Protein AF-Q0U2H0-F1 (afdb_monomer_lite)

Secondary structure (DSSP, 8-state):
--HHHHHHHHHHHHT-HHHHHHHHHHHHHIIIIIHHHHHHHTT---GGGGBPTTSSSBP-HHHHHHHHHHHHHHHHHHHHHHTTSTTS---

Organism: Phaeosphaeria nodorum (strain SN15 / ATCC MYA-4574 / FGSC 10173) (NCBI:txid321614)

InterPro domains:
  IPR038108 RPN13, DEUBAD domain superfamily [G3DSA:1.10.2020.20] (1-77)

Structure (mmCIF, N/CA/C/O backbone):
data_AF-Q0U2H0-F1
#
_entry.id   AF-Q0U2H0-F1
#
loop_
_atom_site.group_PDB
_atom_site.id
_atom_site.type_symbol
_atom_site.label_atom_id
_atom_site.label_alt_id
_atom_site.label_comp_id
_atom_site.label_asym_id
_atom_site.label_entity_id
_atom_site.label_seq_id
_atom_site.pdbx_PDB_ins_code
_atom_site.Cartn_x
_atom_site.Cartn_y
_atom_site.Cartn_z
_atom_site.occupancy
_atom_site.B_iso_or_equiv
_atom_site.auth_seq_id
_atom_site.auth_comp_id
_atom_site.auth_asym_id
_atom_site.auth_atom_id
_atom_site.pdbx_PDB_model_num
ATOM 1 N N . MET A 1 1 ? -23.087 -4.535 14.774 1.00 63.47 1 MET A N 1
ATOM 2 C CA . MET A 1 1 ? -21.954 -3.737 15.272 1.00 63.47 1 MET A CA 1
ATOM 3 C C . MET A 1 1 ? -22.340 -2.283 15.219 1.00 63.47 1 MET A C 1
ATOM 5 O O . MET A 1 1 ? -22.694 -1.810 14.139 1.00 63.47 1 MET A O 1
ATOM 9 N N . ASP A 1 2 ? -22.287 -1.620 16.367 1.00 91.00 2 ASP A N 1
ATOM 10 C CA . ASP A 1 2 ? -22.418 -0.166 16.440 1.00 91.00 2 ASP A CA 1
ATOM 11 C C . ASP A 1 2 ? -21.253 0.511 15.688 1.00 91.00 2 ASP A C 1
ATOM 13 O O . ASP A 1 2 ? -20.180 -0.077 15.508 1.00 91.00 2 ASP A O 1
ATOM 17 N N . ARG A 1 3 ? -21.444 1.748 15.215 1.00 92.44 3 ARG A N 1
ATOM 18 C CA . ARG A 1 3 ? -20.393 2.500 14.503 1.00 92.44 3 ARG A CA 1
ATOM 19 C C . ARG A 1 3 ? -19.124 2.624 15.349 1.00 92.44 3 ARG A C 1
ATOM 21 O O . ARG A 1 3 ? -18.021 2.522 14.812 1.00 92.44 3 ARG A O 1
ATOM 28 N N . SER A 1 4 ? -19.276 2.795 16.657 1.00 92.50 4 SER A N 1
ATOM 29 C CA . SER A 1 4 ? -18.164 2.927 17.601 1.00 92.50 4 SER A CA 1
ATOM 30 C C . SER A 1 4 ? -17.3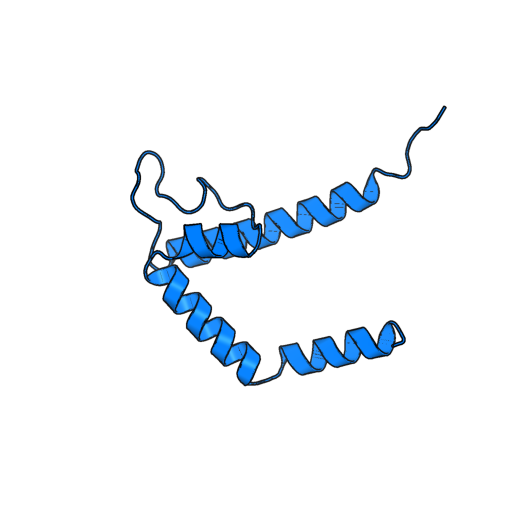42 1.641 17.686 1.00 92.50 4 SER A C 1
ATOM 32 O O . SER A 1 4 ? -16.115 1.696 17.625 1.00 92.50 4 SER A O 1
ATOM 34 N N . GLU A 1 5 ? -18.008 0.483 17.710 1.00 93.69 5 GLU A N 1
ATOM 35 C CA . GLU A 1 5 ? -17.354 -0.831 17.705 1.00 93.69 5 GLU A CA 1
ATOM 36 C C . GLU A 1 5 ? -16.570 -1.060 16.407 1.00 93.69 5 GLU A C 1
ATOM 38 O O . GLU A 1 5 ? -15.418 -1.491 16.442 1.00 93.69 5 GLU A O 1
ATOM 43 N N . LYS A 1 6 ? -17.151 -0.714 15.247 1.00 94.19 6 LYS A N 1
ATOM 44 C CA . LYS A 1 6 ? -16.452 -0.817 13.951 1.00 94.19 6 LYS A CA 1
ATOM 45 C C . LYS A 1 6 ? -15.170 0.023 13.938 1.00 94.19 6 LYS A C 1
ATOM 47 O O . LYS A 1 6 ? -14.123 -0.443 13.486 1.00 94.19 6 LYS A O 1
ATOM 52 N N . VAL A 1 7 ? -15.235 1.248 14.462 1.00 95.06 7 VAL A N 1
ATOM 53 C CA . VAL A 1 7 ? -14.074 2.145 14.570 1.00 95.06 7 VAL A CA 1
ATOM 54 C C . VAL A 1 7 ? -13.018 1.578 15.521 1.00 95.06 7 VAL A C 1
ATOM 56 O O . VAL A 1 7 ? -11.821 1.671 15.242 1.00 95.06 7 VAL A O 1
ATOM 59 N N . GLU A 1 8 ? -13.426 0.979 16.635 1.00 95.38 8 GLU A N 1
ATOM 60 C CA . GLU A 1 8 ? -12.505 0.365 17.591 1.00 95.38 8 GLU A CA 1
ATOM 61 C C . GLU A 1 8 ? -11.760 -0.835 16.989 1.00 95.38 8 GLU A C 1
ATOM 63 O O . GLU A 1 8 ? -10.533 -0.932 17.102 1.00 95.38 8 GLU A O 1
ATOM 68 N N . VAL A 1 9 ? -12.477 -1.700 16.266 1.00 95.19 9 VAL A N 1
ATOM 69 C CA . VAL A 1 9 ? -11.887 -2.827 15.531 1.00 95.19 9 VAL A CA 1
ATOM 70 C C . VAL A 1 9 ? -10.842 -2.329 14.529 1.00 95.19 9 VAL A C 1
ATOM 72 O O . VAL A 1 9 ? -9.716 -2.833 14.518 1.00 95.19 9 VAL A O 1
ATOM 75 N N . LEU A 1 10 ? -11.154 -1.289 13.748 1.00 94.12 10 LEU A N 1
ATOM 76 C CA . LEU A 1 10 ? -10.203 -0.687 12.808 1.00 94.12 10 LEU A CA 1
ATOM 77 C C . LEU A 1 10 ? -8.955 -0.143 13.516 1.00 94.12 10 LEU A C 1
ATOM 79 O O . LEU A 1 10 ? -7.836 -0.437 13.098 1.00 94.12 10 LEU A O 1
ATOM 83 N N . LYS A 1 11 ? -9.110 0.578 14.635 1.00 94.81 11 LYS A N 1
ATOM 84 C CA . LYS A 1 11 ? -7.970 1.077 15.430 1.00 94.81 11 LYS A CA 1
ATOM 85 C C . LYS A 1 11 ? -7.051 -0.050 15.899 1.00 94.81 11 LYS A C 1
ATOM 87 O O . LYS A 1 11 ? -5.832 0.132 15.942 1.00 94.81 11 LYS A O 1
ATOM 92 N N . ARG A 1 12 ? -7.616 -1.209 16.248 1.00 94.69 12 ARG A N 1
ATOM 93 C CA . ARG A 1 12 ? -6.841 -2.389 16.643 1.00 94.69 12 ARG A CA 1
ATOM 94 C C . ARG A 1 12 ? -6.090 -2.986 15.455 1.00 94.69 12 ARG A C 1
ATOM 96 O O . ARG A 1 12 ? -4.901 -3.264 15.587 1.00 94.69 12 ARG A O 1
ATOM 103 N N . ILE A 1 13 ? -6.751 -3.126 14.305 1.00 95.25 13 ILE A N 1
ATOM 104 C CA . ILE A 1 13 ? -6.143 -3.635 13.066 1.00 95.25 13 ILE A CA 1
ATOM 105 C C . ILE A 1 13 ? -4.965 -2.752 12.636 1.00 95.25 13 ILE A C 1
ATOM 107 O O . ILE A 1 13 ? -3.890 -3.276 12.351 1.00 95.25 13 ILE A O 1
ATOM 111 N N . LEU A 1 14 ? -5.116 -1.424 12.691 1.00 92.31 14 LEU A N 1
ATOM 112 C CA . LEU A 1 14 ? -4.067 -0.460 12.323 1.00 92.31 14 LEU A CA 1
ATOM 113 C C . LEU A 1 14 ? -2.769 -0.606 13.135 1.00 92.31 14 LEU A C 1
ATOM 115 O O . LEU A 1 14 ? -1.690 -0.239 12.671 1.00 92.31 14 LEU A O 1
ATOM 119 N N . ARG A 1 15 ? -2.852 -1.144 14.355 1.00 92.62 15 ARG A N 1
ATOM 120 C CA . ARG A 1 15 ? -1.696 -1.361 15.241 1.00 92.62 15 ARG A CA 1
ATOM 121 C C . ARG A 1 15 ? -1.170 -2.791 15.192 1.00 92.62 15 ARG A C 1
ATOM 123 O O . ARG A 1 15 ? -0.172 -3.092 15.845 1.00 92.62 15 ARG A O 1
ATOM 130 N N . ALA A 1 16 ? -1.837 -3.670 14.457 1.00 96.00 16 ALA A N 1
ATOM 131 C CA . ALA A 1 16 ? -1.567 -5.087 14.510 1.00 96.00 16 ALA A CA 1
ATOM 132 C C . ALA A 1 16 ? -0.308 -5.456 13.693 1.00 96.00 16 ALA A C 1
ATOM 134 O O . ALA A 1 16 ? -0.131 -4.952 12.577 1.00 96.00 16 ALA A O 1
ATOM 135 N N . PRO A 1 17 ? 0.572 -6.341 14.202 1.00 94.81 17 PRO A N 1
ATOM 136 C CA . PRO A 1 17 ? 1.795 -6.738 13.501 1.00 94.81 17 PRO A CA 1
ATOM 137 C C . PRO A 1 17 ? 1.538 -7.313 12.104 1.00 94.81 17 PRO A C 1
ATOM 139 O O . PRO A 1 17 ? 2.283 -7.020 11.173 1.00 94.81 17 PRO A O 1
ATOM 142 N N . GLN A 1 18 ? 0.453 -8.073 11.938 1.00 93.81 18 GLN A N 1
ATOM 143 C CA . GLN A 1 18 ? 0.085 -8.681 10.661 1.00 93.81 18 GLN A CA 1
ATOM 144 C C . GLN A 1 18 ? -0.234 -7.645 9.580 1.00 93.81 18 GLN A C 1
ATOM 146 O O . GLN A 1 18 ? 0.118 -7.856 8.423 1.00 93.81 18 GLN A O 1
ATOM 151 N N . LEU A 1 19 ? -0.827 -6.501 9.946 1.00 93.50 19 LEU A N 1
ATOM 152 C CA . LEU A 1 19 ? -1.075 -5.431 8.983 1.00 93.50 19 LEU A CA 1
ATOM 153 C C . LEU A 1 19 ? 0.251 -4.825 8.517 1.00 93.50 19 LEU A C 1
ATOM 155 O O . LEU A 1 19 ? 0.458 -4.631 7.325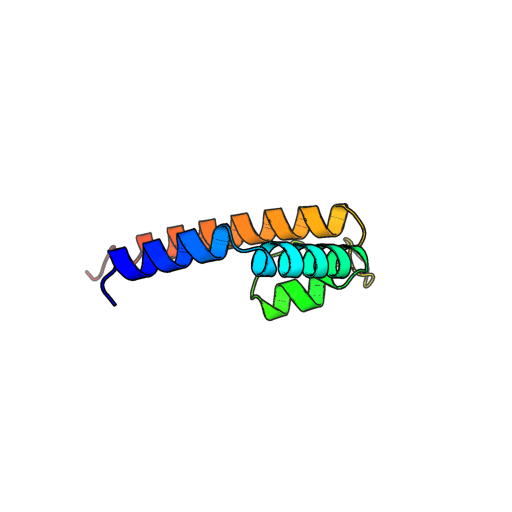 1.00 93.50 19 LEU A O 1
ATOM 159 N N . ARG A 1 20 ? 1.176 -4.571 9.449 1.00 93.06 20 ARG A N 1
ATOM 160 C CA . ARG A 1 20 ? 2.508 -4.043 9.116 1.00 93.06 20 ARG A CA 1
ATOM 161 C C . ARG A 1 20 ? 3.282 -4.996 8.205 1.00 93.06 20 ARG A C 1
ATOM 163 O O . ARG A 1 20 ? 3.897 -4.544 7.246 1.00 93.06 20 ARG A O 1
ATOM 170 N N . ALA A 1 21 ? 3.218 -6.300 8.475 1.00 94.75 21 ALA A N 1
ATOM 171 C CA . ALA A 1 21 ? 3.848 -7.319 7.639 1.00 94.75 21 ALA A CA 1
ATOM 172 C C . ALA A 1 21 ? 3.232 -7.369 6.230 1.00 94.75 21 ALA A C 1
ATOM 174 O O . ALA A 1 21 ? 3.966 -7.374 5.241 1.00 94.75 21 ALA A O 1
ATOM 175 N N . ALA A 1 22 ? 1.899 -7.327 6.131 1.00 94.19 22 ALA A N 1
ATOM 176 C CA . ALA A 1 22 ? 1.198 -7.280 4.851 1.00 94.19 22 ALA A CA 1
ATOM 177 C C . ALA A 1 22 ? 1.575 -6.029 4.038 1.00 94.19 22 ALA A C 1
ATOM 179 O O . ALA A 1 22 ? 1.865 -6.141 2.850 1.00 94.19 22 ALA A O 1
ATOM 180 N N . LEU A 1 23 ? 1.667 -4.855 4.676 1.00 93.75 23 LEU A N 1
ATOM 181 C CA . LEU A 1 23 ? 2.118 -3.620 4.021 1.00 93.75 23 LEU A CA 1
ATOM 182 C C . LEU A 1 23 ? 3.585 -3.689 3.574 1.00 93.75 23 LEU A C 1
ATOM 184 O O . LEU A 1 23 ? 3.925 -3.150 2.522 1.00 93.75 23 LEU A O 1
ATOM 188 N N . GLY A 1 24 ? 4.450 -4.370 4.330 1.00 94.44 24 GLY A N 1
ATOM 189 C CA . GLY A 1 24 ? 5.827 -4.645 3.914 1.00 94.44 24 GLY A CA 1
ATOM 190 C C . GLY A 1 24 ? 5.883 -5.503 2.648 1.00 94.44 24 GL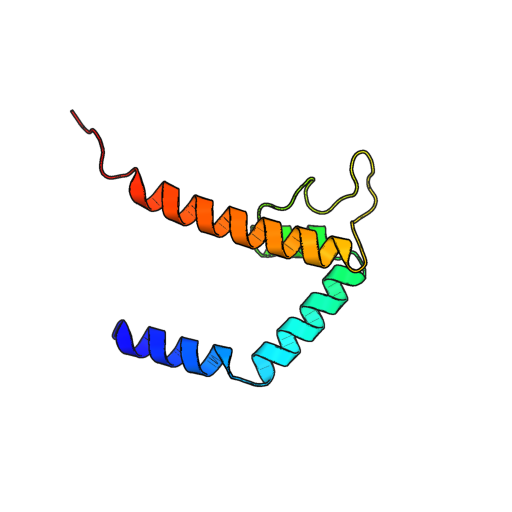Y A C 1
ATOM 191 O O . GLY A 1 24 ? 6.555 -5.136 1.688 1.00 94.44 24 GLY A O 1
ATOM 192 N N . SER A 1 25 ? 5.112 -6.594 2.613 1.00 95.19 25 SER A N 1
ATOM 193 C CA . SER A 1 25 ? 4.997 -7.458 1.431 1.00 95.19 25 SER A CA 1
ATOM 194 C C . SER A 1 25 ? 4.420 -6.714 0.224 1.00 95.19 25 SER A C 1
ATOM 196 O O . SER A 1 25 ? 4.940 -6.857 -0.881 1.00 95.19 25 SER A O 1
ATOM 198 N N . LEU A 1 26 ? 3.399 -5.881 0.437 1.00 93.75 26 LEU A N 1
ATOM 199 C CA . LEU A 1 26 ? 2.818 -5.036 -0.603 1.00 93.75 26 LEU A CA 1
ATOM 200 C C . LEU A 1 26 ? 3.850 -4.049 -1.160 1.00 93.75 26 LEU A C 1
ATOM 202 O O . LEU A 1 26 ? 4.010 -3.943 -2.370 1.00 93.75 26 LEU A O 1
ATOM 206 N N . THR A 1 27 ? 4.587 -3.364 -0.282 1.00 94.56 27 THR A N 1
ATOM 207 C CA . THR A 1 27 ? 5.624 -2.394 -0.671 1.00 94.56 27 THR A CA 1
ATOM 208 C C . THR A 1 27 ? 6.697 -3.046 -1.538 1.00 94.56 27 THR A C 1
ATOM 210 O O . THR A 1 27 ? 7.146 -2.446 -2.512 1.00 94.56 27 THR A O 1
ATOM 213 N N . GLU A 1 28 ? 7.102 -4.271 -1.206 1.00 95.50 28 GLU A N 1
ATOM 214 C CA . GLU A 1 28 ? 8.086 -5.001 -2.001 1.00 95.50 28 GLU A CA 1
ATOM 215 C C . GLU A 1 28 ? 7.535 -5.387 -3.376 1.00 95.50 28 GLU A C 1
ATOM 217 O O . GLU A 1 28 ? 8.196 -5.150 -4.384 1.00 95.50 28 GLU A O 1
ATOM 222 N N . ALA A 1 29 ? 6.296 -5.879 -3.447 1.00 94.62 29 ALA A N 1
ATOM 223 C CA . ALA A 1 29 ? 5.649 -6.187 -4.723 1.00 94.62 29 ALA A CA 1
ATOM 224 C C . ALA A 1 29 ? 5.538 -4.948 -5.633 1.00 94.62 29 ALA A C 1
ATOM 226 O O . ALA A 1 29 ? 5.769 -5.023 -6.838 1.00 94.62 29 ALA A O 1
ATOM 227 N N . LEU A 1 30 ? 5.234 -3.779 -5.063 1.00 94.44 30 LEU A N 1
ATOM 228 C CA . LEU A 1 30 ? 5.212 -2.527 -5.820 1.00 94.44 30 LEU A CA 1
ATOM 229 C C . LEU A 1 30 ? 6.597 -2.187 -6.388 1.00 94.44 30 LEU A C 1
ATOM 231 O O . LEU A 1 30 ? 6.712 -1.849 -7.564 1.00 94.44 30 LEU A O 1
ATOM 235 N N . LYS A 1 31 ? 7.660 -2.333 -5.589 1.00 93.44 31 LYS A N 1
ATOM 236 C CA . LYS A 1 31 ? 9.035 -2.070 -6.041 1.00 93.44 31 LYS A CA 1
ATOM 237 C C . LYS A 1 31 ? 9.486 -3.001 -7.162 1.00 93.44 31 LYS A C 1
ATOM 239 O O . LYS A 1 31 ? 10.278 -2.576 -8.000 1.00 93.44 31 LYS A O 1
ATOM 244 N N . THR A 1 32 ? 9.002 -4.240 -7.195 1.00 93.62 32 THR A N 1
ATOM 245 C CA . THR A 1 32 ? 9.354 -5.208 -8.245 1.00 93.62 32 THR A CA 1
ATOM 246 C C . THR A 1 32 ? 8.565 -5.015 -9.542 1.00 93.62 32 THR A C 1
ATOM 248 O O . THR A 1 32 ? 8.828 -5.722 -10.513 1.00 93.62 32 THR A O 1
ATOM 251 N N . GLY A 1 33 ? 7.645 -4.043 -9.600 1.00 91.44 33 GLY A N 1
ATOM 252 C CA . GLY A 1 33 ? 6.887 -3.716 -10.809 1.00 91.44 33 GLY A CA 1
ATOM 253 C C . GLY A 1 33 ? 5.448 -4.229 -10.821 1.00 91.44 33 GLY A C 1
ATOM 254 O O . GLY A 1 33 ? 4.799 -4.192 -11.863 1.00 91.44 33 GLY A O 1
ATOM 255 N N . ALA A 1 34 ? 4.910 -4.691 -9.688 1.00 94.25 34 ALA A N 1
ATOM 256 C CA . ALA A 1 34 ? 3.525 -5.163 -9.614 1.00 94.25 34 ALA A CA 1
ATOM 257 C C . ALA A 1 34 ? 2.486 -4.028 -9.504 1.00 94.25 34 ALA A C 1
ATOM 259 O O . ALA A 1 34 ? 1.302 -4.309 -9.310 1.00 94.25 34 ALA A O 1
ATOM 260 N N . LEU A 1 35 ? 2.905 -2.759 -9.610 1.00 94.62 35 LEU A N 1
ATOM 261 C CA . LEU A 1 35 ? 2.027 -1.599 -9.443 1.00 94.62 35 LEU A CA 1
ATOM 262 C C . LEU A 1 35 ? 0.759 -1.652 -10.318 1.00 94.62 35 LEU A C 1
ATOM 264 O O . LEU A 1 35 ? -0.313 -1.468 -9.741 1.00 94.62 35 LEU A O 1
ATOM 268 N N . PRO A 1 36 ? 0.815 -1.952 -11.635 1.00 93.75 36 PRO A N 1
ATOM 269 C CA . PRO A 1 36 ? -0.395 -2.021 -12.460 1.00 93.75 36 PRO A CA 1
ATOM 270 C C . PRO A 1 36 ? -1.424 -3.031 -11.943 1.00 93.75 36 PRO A C 1
ATOM 272 O O . PRO A 1 36 ? -2.595 -2.704 -11.758 1.00 93.75 36 PRO A O 1
ATOM 275 N N . THR A 1 37 ? -0.974 -4.250 -11.636 1.00 94.12 37 THR A N 1
ATOM 276 C CA . THR A 1 37 ? -1.839 -5.339 -11.165 1.00 94.12 37 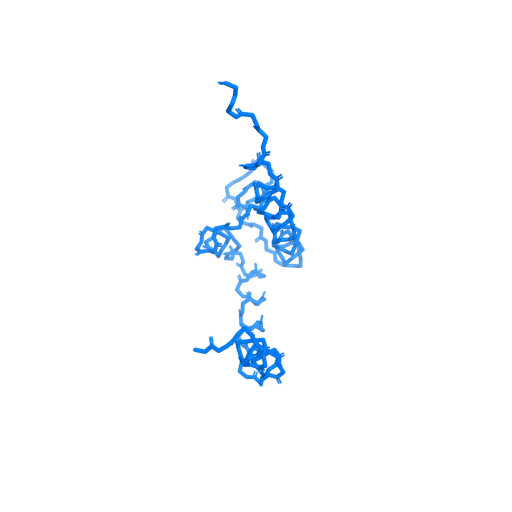THR A CA 1
ATOM 277 C C . THR A 1 37 ? -2.460 -5.020 -9.809 1.00 94.12 37 THR A C 1
ATOM 279 O O . THR A 1 37 ? -3.645 -5.268 -9.592 1.00 94.12 37 THR A O 1
ATOM 282 N N . VAL A 1 38 ? -1.671 -4.459 -8.887 1.00 93.38 38 VAL A N 1
ATOM 283 C CA . VAL A 1 38 ? -2.143 -4.091 -7.546 1.00 93.38 38 VAL A CA 1
ATOM 284 C C . VAL A 1 38 ? -3.140 -2.937 -7.616 1.00 93.38 38 VAL A C 1
ATOM 286 O O . VAL A 1 38 ? -4.193 -3.014 -6.986 1.00 93.38 38 VAL A O 1
ATOM 289 N N . ALA A 1 39 ? -2.834 -1.884 -8.379 1.00 92.88 39 ALA A N 1
ATOM 290 C CA . ALA A 1 39 ? -3.718 -0.733 -8.520 1.00 92.88 39 ALA A CA 1
ATOM 291 C C . ALA A 1 39 ? -5.061 -1.138 -9.134 1.00 92.88 39 ALA A C 1
ATOM 293 O O . ALA A 1 39 ? -6.105 -0.757 -8.615 1.00 92.88 39 ALA A O 1
ATOM 294 N N . GLN A 1 40 ? -5.045 -1.991 -10.161 1.00 92.06 40 GLN A N 1
ATOM 295 C CA . GLN A 1 40 ? -6.265 -2.543 -10.742 1.00 92.06 40 GLN A CA 1
ATOM 296 C C . GLN A 1 40 ? -7.049 -3.394 -9.732 1.00 92.06 40 GLN A C 1
ATOM 298 O O . GLN A 1 40 ? -8.258 -3.226 -9.596 1.00 92.06 40 GLN A O 1
ATOM 303 N N . GLY A 1 41 ? -6.378 -4.294 -9.006 1.00 93.12 41 GLY A N 1
ATOM 304 C CA . GLY A 1 41 ? -7.030 -5.175 -8.032 1.00 93.12 41 GLY A CA 1
ATOM 305 C C . GLY A 1 41 ? -7.671 -4.435 -6.854 1.00 93.12 41 GLY A C 1
ATOM 306 O O . GLY A 1 41 ? -8.623 -4.937 -6.264 1.00 93.12 41 GLY A O 1
ATOM 307 N N . LEU A 1 42 ? -7.166 -3.243 -6.528 1.00 91.44 42 LEU A N 1
ATOM 308 C CA . LEU A 1 42 ? -7.691 -2.372 -5.474 1.00 91.44 42 LEU A CA 1
ATOM 309 C C . LEU A 1 42 ? -8.524 -1.197 -6.014 1.00 91.44 42 LEU A C 1
ATOM 311 O O . LEU A 1 42 ? -8.958 -0.367 -5.223 1.00 91.44 42 LEU A O 1
ATOM 315 N N . ASN A 1 43 ? -8.745 -1.129 -7.331 1.00 92.12 43 ASN A N 1
ATOM 316 C CA . ASN A 1 43 ? -9.453 -0.048 -8.019 1.00 92.12 43 ASN A CA 1
ATOM 317 C C . ASN A 1 43 ? -8.917 1.365 -7.696 1.00 92.12 43 ASN A C 1
ATOM 319 O O . ASN A 1 43 ? -9.676 2.297 -7.450 1.00 92.12 43 ASN A O 1
ATOM 323 N N . ILE A 1 44 ? -7.592 1.517 -7.674 1.00 93.44 44 ILE A N 1
ATOM 324 C CA . ILE A 1 4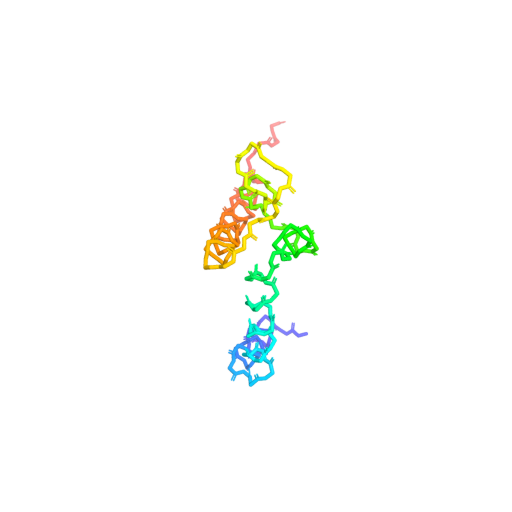4 ? -6.912 2.777 -7.352 1.00 93.44 44 ILE A CA 1
ATOM 325 C C . ILE A 1 44 ? -6.535 3.512 -8.642 1.00 93.44 44 ILE A C 1
ATOM 327 O O . ILE A 1 44 ? -5.867 2.952 -9.514 1.00 93.44 44 ILE A O 1
ATOM 331 N N . ASP A 1 45 ? -6.892 4.795 -8.726 1.00 91.50 45 ASP A N 1
ATOM 332 C CA . ASP A 1 45 ? -6.531 5.684 -9.837 1.00 91.50 45 ASP A CA 1
ATOM 333 C C . ASP A 1 45 ? -5.059 6.120 -9.737 1.00 91.50 45 ASP A C 1
ATOM 335 O O . ASP A 1 45 ? -4.732 7.139 -9.125 1.00 91.50 45 ASP A O 1
ATOM 339 N N . VAL A 1 46 ? -4.162 5.328 -10.327 1.00 92.75 46 VAL A N 1
ATOM 340 C CA . VAL A 1 46 ? -2.727 5.633 -10.450 1.00 92.75 46 VAL A CA 1
ATOM 341 C C . VAL A 1 46 ? -2.392 6.209 -11.827 1.00 92.75 46 VAL A C 1
ATOM 343 O O . VAL A 1 46 ? -2.962 5.815 -12.848 1.00 92.75 46 VAL A O 1
ATOM 346 N N . GLU A 1 47 ? -1.416 7.118 -11.883 1.00 88.44 47 GLU A N 1
ATOM 347 C CA . GLU A 1 47 ? -0.981 7.713 -13.149 1.00 88.44 47 GLU A CA 1
ATOM 348 C C . GLU A 1 47 ? -0.531 6.649 -14.155 1.00 88.44 47 GLU A C 1
ATOM 350 O O . GLU A 1 47 ? 0.169 5.691 -13.817 1.00 88.44 47 GLU A O 1
ATOM 355 N N . HIS A 1 48 ? -0.962 6.818 -15.409 1.00 88.12 48 HIS A N 1
ATOM 356 C CA . HIS A 1 48 ? -0.635 5.922 -16.522 1.00 88.12 48 HIS A CA 1
ATOM 357 C C . HIS A 1 48 ? -0.921 4.432 -16.242 1.00 88.12 48 HIS A C 1
ATOM 359 O O . HIS A 1 48 ? -0.291 3.560 -16.838 1.00 88.12 48 HIS A O 1
ATOM 365 N N . GLY A 1 49 ? -1.843 4.121 -15.321 1.00 87.62 49 GLY A N 1
ATOM 366 C CA . GLY A 1 49 ? -2.158 2.743 -14.936 1.00 87.62 49 GLY A CA 1
ATOM 367 C C . GLY A 1 49 ? -0.994 2.002 -14.268 1.00 87.62 49 GLY A C 1
ATOM 368 O O . GLY A 1 49 ? -0.977 0.776 -14.268 1.00 87.62 49 GLY A O 1
ATOM 369 N N . GLY A 1 50 ? -0.000 2.721 -13.732 1.00 91.38 50 GLY A N 1
ATOM 370 C CA . GLY A 1 50 ? 1.185 2.128 -13.110 1.00 91.38 50 GLY A CA 1
ATOM 371 C C . GLY A 1 50 ? 2.309 1.776 -14.090 1.00 91.38 50 GLY A C 1
ATOM 372 O O . GLY A 1 50 ? 3.252 1.080 -13.711 1.00 91.38 50 GLY A O 1
ATOM 373 N N . TYR A 1 51 ? 2.234 2.254 -15.333 1.00 92.94 51 TYR A N 1
ATOM 374 C CA . TYR A 1 51 ? 3.276 2.096 -16.348 1.00 92.94 51 TYR A CA 1
ATOM 375 C C . TYR A 1 51 ? 4.097 3.372 -16.526 1.00 92.94 51 TYR A C 1
ATOM 377 O O . TYR A 1 51 ? 3.636 4.480 -16.249 1.00 92.94 51 TYR A O 1
ATOM 385 N N . MET A 1 52 ? 5.324 3.228 -17.029 1.00 89.75 52 MET A N 1
ATOM 386 C CA . MET A 1 52 ? 6.133 4.386 -17.404 1.00 89.75 52 MET A CA 1
ATOM 387 C C . MET A 1 52 ? 5.477 5.179 -18.540 1.00 89.75 52 MET A C 1
ATOM 389 O O . MET A 1 52 ? 4.904 4.618 -19.478 1.00 89.75 52 MET A O 1
ATOM 393 N N . ARG A 1 53 ? 5.618 6.506 -18.496 1.00 86.25 53 ARG A N 1
ATOM 394 C CA . ARG A 1 53 ? 5.069 7.398 -19.521 1.00 86.25 53 ARG A CA 1
ATOM 395 C C . ARG A 1 53 ? 5.624 7.040 -20.905 1.00 86.25 53 ARG A C 1
ATOM 397 O O . ARG A 1 53 ? 6.820 7.152 -21.150 1.00 86.25 53 ARG A O 1
ATOM 404 N N . GLY A 1 54 ? 4.733 6.653 -21.818 1.00 82.31 54 GLY A N 1
ATOM 405 C CA . GLY A 1 54 ? 5.083 6.328 -23.206 1.00 82.31 54 GLY A CA 1
ATOM 406 C C . GLY A 1 54 ? 5.700 4.940 -23.414 1.00 82.31 54 GLY A C 1
ATOM 407 O O . GLY A 1 54 ? 6.253 4.694 -24.482 1.00 82.31 54 GLY A O 1
ATOM 408 N N . GLY A 1 55 ? 5.612 4.036 -22.433 1.00 83.56 55 GLY A N 1
ATOM 409 C CA . GLY A 1 55 ? 6.126 2.671 -22.544 1.00 83.56 55 GLY A CA 1
ATOM 410 C C . GLY A 1 55 ? 5.179 1.617 -21.970 1.00 83.56 55 GLY A C 1
ATOM 411 O O . GLY A 1 55 ? 4.238 1.927 -21.251 1.00 83.56 55 GLY A O 1
ATOM 412 N N . ALA A 1 56 ? 5.459 0.349 -22.280 1.00 85.75 56 ALA A N 1
ATOM 413 C CA . ALA A 1 56 ? 4.745 -0.812 -21.730 1.00 85.75 56 ALA A CA 1
ATOM 414 C C . ALA A 1 56 ? 5.422 -1.397 -20.475 1.00 85.75 56 ALA A C 1
ATOM 416 O O . ALA A 1 56 ? 4.979 -2.404 -19.927 1.00 85.75 56 ALA A O 1
ATOM 417 N N . MET A 1 57 ? 6.526 -0.791 -20.037 1.00 92.25 57 MET A N 1
ATOM 418 C CA . MET A 1 5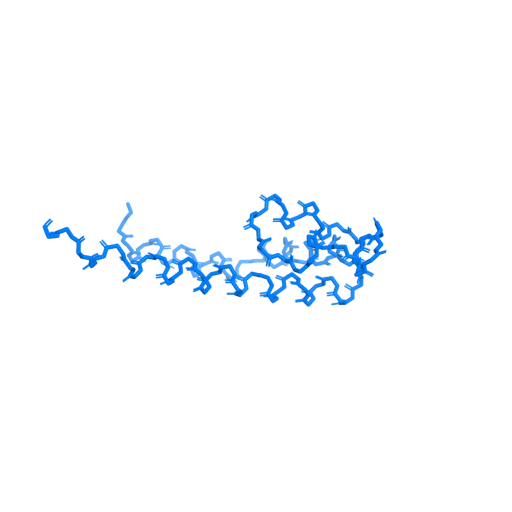7 ? 7.281 -1.249 -18.876 1.00 92.25 57 MET A CA 1
ATOM 419 C C . MET A 1 57 ? 6.611 -0.754 -17.585 1.00 92.25 57 MET A C 1
ATOM 421 O O . MET A 1 57 ? 6.296 0.439 -17.492 1.00 92.25 57 MET A O 1
ATOM 425 N N . PRO A 1 58 ? 6.395 -1.633 -16.593 1.00 90.44 58 PRO A N 1
ATOM 426 C CA . PRO A 1 58 ? 5.796 -1.241 -15.325 1.00 90.44 58 PRO A CA 1
ATOM 427 C C . PRO A 1 58 ? 6.734 -0.328 -14.527 1.00 90.44 58 PRO A C 1
ATOM 429 O O . PRO A 1 58 ? 7.956 -0.498 -14.552 1.00 90.44 58 PRO A O 1
ATOM 432 N N . LEU A 1 59 ? 6.153 0.626 -13.796 1.00 92.25 59 LEU A N 1
ATOM 433 C CA . LEU A 1 59 ? 6.879 1.421 -12.805 1.00 92.25 59 LEU A CA 1
ATOM 434 C C . LEU A 1 59 ? 7.382 0.504 -11.688 1.00 92.25 59 LEU A C 1
ATOM 436 O O . LEU A 1 59 ? 6.639 -0.339 -11.190 1.00 92.25 59 LEU A O 1
ATOM 440 N N . GLY A 1 60 ? 8.629 0.706 -11.267 1.00 91.88 60 GLY A N 1
ATOM 441 C CA . GLY A 1 60 ? 9.265 -0.055 -10.193 1.00 91.88 60 GLY A CA 1
ATOM 442 C C . GLY A 1 60 ? 9.979 0.836 -9.178 1.00 91.88 60 GLY A C 1
ATOM 443 O O . GLY A 1 60 ? 9.925 2.066 -9.225 1.00 91.88 60 GLY A O 1
ATOM 444 N N . GLY A 1 61 ? 10.669 0.199 -8.236 1.00 92.38 61 GLY A N 1
ATOM 445 C CA . GLY A 1 61 ? 11.455 0.872 -7.208 1.00 92.38 61 GLY A CA 1
ATOM 446 C C . GLY A 1 61 ? 10.638 1.825 -6.328 1.00 92.38 61 GLY A C 1
ATOM 447 O O . GLY A 1 61 ? 9.452 1.623 -6.072 1.00 92.38 61 GLY A O 1
ATOM 448 N N . GLY A 1 62 ? 11.297 2.869 -5.819 1.00 92.44 62 GLY A N 1
ATOM 449 C CA . GLY A 1 62 ? 10.653 3.867 -4.955 1.00 92.44 62 GLY A CA 1
ATOM 450 C C . GLY A 1 62 ? 9.602 4.720 -5.672 1.00 92.44 62 GLY A C 1
ATOM 451 O O . GLY A 1 62 ? 8.670 5.202 -5.032 1.00 92.44 62 GLY A O 1
ATOM 452 N N . GLU A 1 63 ? 9.719 4.868 -6.991 1.00 91.56 63 GLU A N 1
ATOM 453 C CA . GLU A 1 63 ? 8.775 5.633 -7.807 1.00 91.56 63 GLU A CA 1
ATOM 454 C C . GLU A 1 63 ? 7.407 4.948 -7.867 1.00 91.56 63 GLU A C 1
ATOM 456 O O . GLU A 1 63 ? 6.387 5.604 -7.667 1.00 91.56 63 GLU A O 1
ATOM 461 N N . ALA A 1 64 ? 7.379 3.619 -8.005 1.00 94.12 64 ALA A N 1
ATOM 462 C CA . ALA A 1 64 ? 6.138 2.849 -7.969 1.00 94.12 64 ALA A CA 1
ATOM 463 C C . ALA A 1 64 ? 5.377 3.010 -6.645 1.00 94.12 64 ALA A C 1
ATOM 465 O O . ALA A 1 64 ? 4.156 3.164 -6.626 1.00 94.12 64 ALA A O 1
ATOM 466 N N . VAL A 1 65 ? 6.104 3.015 -5.524 1.00 95.00 65 VAL A N 1
ATOM 467 C CA . VAL A 1 65 ? 5.510 3.218 -4.195 1.00 95.00 65 VAL A CA 1
ATOM 468 C C . VAL A 1 65 ? 4.923 4.625 -4.076 1.00 95.00 65 VAL A C 1
ATOM 470 O O . VAL A 1 65 ? 3.826 4.793 -3.548 1.00 95.00 65 VAL A O 1
ATOM 473 N N . LYS A 1 66 ? 5.627 5.638 -4.589 1.00 94.75 66 LYS A N 1
ATOM 474 C CA . LYS A 1 66 ? 5.152 7.023 -4.573 1.00 94.75 66 LYS A CA 1
ATOM 475 C C . LYS A 1 66 ? 3.883 7.193 -5.416 1.00 94.75 66 LYS A C 1
ATOM 477 O O . LYS A 1 66 ? 2.899 7.720 -4.904 1.00 94.75 66 LYS A O 1
ATOM 482 N N . ALA A 1 67 ? 3.887 6.681 -6.647 1.00 94.69 67 ALA A N 1
ATOM 483 C CA . ALA A 1 67 ? 2.739 6.738 -7.550 1.00 94.69 67 ALA A CA 1
ATOM 484 C C . ALA A 1 67 ? 1.501 6.043 -6.957 1.00 94.69 67 ALA A C 1
ATOM 486 O O . ALA A 1 67 ? 0.387 6.552 -7.062 1.00 94.69 67 ALA A O 1
ATOM 487 N N . PHE A 1 68 ? 1.692 4.914 -6.265 1.00 94.81 68 PHE A N 1
ATOM 488 C CA . PHE A 1 68 ? 0.614 4.241 -5.540 1.00 94.81 68 PHE A CA 1
ATOM 489 C C . PHE A 1 68 ? 0.008 5.116 -4.437 1.00 94.81 68 PHE A C 1
ATOM 491 O O . PHE A 1 68 ? -1.209 5.249 -4.356 1.00 94.81 68 PHE A O 1
ATOM 498 N N . LEU A 1 69 ? 0.843 5.726 -3.589 1.00 94.94 69 LEU A N 1
ATOM 499 C CA . LEU A 1 69 ? 0.375 6.572 -2.484 1.00 94.94 69 LEU A CA 1
ATOM 500 C C . LEU A 1 69 ? -0.379 7.809 -2.984 1.00 94.94 69 LEU A C 1
ATOM 502 O O . LEU A 1 69 ? -1.404 8.178 -2.409 1.00 94.94 69 LEU A O 1
ATOM 506 N N . GLU A 1 70 ? 0.111 8.433 -4.055 1.00 95.44 70 GLU A N 1
ATOM 507 C CA . GLU A 1 70 ? -0.569 9.556 -4.706 1.00 95.44 70 GLU A CA 1
ATOM 508 C C . GLU A 1 70 ? -1.917 9.117 -5.294 1.00 95.44 70 GLU A C 1
ATOM 510 O O . GLU A 1 70 ? -2.929 9.784 -5.065 1.00 95.44 70 GLU A O 1
ATOM 515 N N . GLY A 1 71 ? -1.962 7.954 -5.952 1.00 94.25 71 GLY A N 1
ATOM 516 C CA . GLY A 1 71 ? -3.199 7.394 -6.494 1.00 94.25 71 GLY A CA 1
ATOM 517 C C . GLY A 1 71 ? -4.238 7.054 -5.424 1.00 94.25 71 GLY A C 1
ATOM 518 O O . GLY A 1 71 ? -5.409 7.405 -5.570 1.00 94.25 71 GLY A O 1
ATOM 519 N N . VAL A 1 72 ? -3.825 6.451 -4.302 1.00 94.62 72 VAL A N 1
ATOM 520 C CA . VAL A 1 72 ? -4.721 6.176 -3.160 1.00 94.62 72 VAL A CA 1
ATOM 521 C C . VAL A 1 72 ? -5.330 7.472 -2.641 1.00 94.62 72 VAL A C 1
ATOM 523 O O . VAL A 1 72 ? -6.543 7.557 -2.462 1.00 94.62 72 VAL A O 1
ATOM 526 N N . LYS A 1 73 ? -4.500 8.499 -2.429 1.00 94.50 73 LYS A N 1
ATOM 527 C CA . LYS A 1 73 ? -4.960 9.784 -1.899 1.00 94.50 73 LYS A CA 1
ATOM 528 C C . LYS A 1 73 ? -5.986 10.435 -2.830 1.00 94.50 73 LYS A C 1
ATOM 530 O O . LYS A 1 73 ? -7.047 10.849 -2.375 1.00 94.50 73 LYS A O 1
ATOM 535 N N . LYS A 1 74 ? -5.698 10.451 -4.133 1.00 93.25 74 LYS A N 1
ATOM 536 C CA . LYS A 1 74 ? -6.595 10.988 -5.162 1.00 93.25 74 LYS A CA 1
ATOM 537 C C . LYS A 1 74 ? -7.911 10.212 -5.251 1.00 93.25 74 LYS A C 1
ATOM 539 O O . LYS A 1 74 ? -8.953 10.825 -5.443 1.00 93.25 74 LYS A O 1
ATOM 544 N N . THR A 1 75 ? -7.865 8.887 -5.113 1.00 92.75 75 THR A N 1
ATOM 545 C CA . THR A 1 75 ? -9.057 8.025 -5.165 1.00 92.75 75 THR A CA 1
ATOM 546 C C . THR A 1 75 ? -9.995 8.334 -3.997 1.00 92.75 75 THR A C 1
ATOM 548 O O . THR A 1 75 ? -11.157 8.648 -4.219 1.00 92.75 75 THR A O 1
ATOM 551 N N . VAL A 1 76 ? -9.469 8.393 -2.769 1.00 91.50 76 VAL A N 1
ATOM 552 C CA . VAL A 1 76 ? -10.269 8.722 -1.573 1.00 91.50 76 VAL A CA 1
ATOM 553 C C . VAL A 1 76 ? -10.825 10.150 -1.626 1.00 91.50 76 VAL A C 1
ATOM 555 O O . VAL A 1 76 ? -11.971 10.389 -1.248 1.00 91.50 76 VAL A O 1
ATOM 558 N N . GLU A 1 77 ? -10.033 11.118 -2.099 1.00 90.75 77 GLU A N 1
ATOM 559 C CA . GLU A 1 77 ? -10.489 12.506 -2.263 1.00 90.75 77 GLU A CA 1
ATOM 560 C C . GLU A 1 77 ? -11.613 12.644 -3.302 1.00 90.75 77 GLU A C 1
ATOM 562 O O . GLU A 1 77 ? -12.428 13.556 -3.180 1.00 90.75 77 GLU A O 1
ATOM 567 N N . LYS A 1 78 ? -11.658 11.772 -4.318 1.00 87.12 78 LYS A N 1
ATOM 568 C CA . LYS A 1 78 ? -12.757 11.717 -5.293 1.00 87.12 78 LYS A CA 1
ATOM 569 C C . LYS A 1 78 ? -14.011 11.101 -4.685 1.00 87.12 78 LYS A C 1
ATOM 571 O O . LYS A 1 78 ? -15.048 11.747 -4.726 1.00 87.12 78 LYS A O 1
ATOM 576 N N . GLU A 1 79 ? -13.894 9.937 -4.047 1.00 83.69 79 GLU A N 1
ATOM 577 C CA . GLU A 1 79 ? -15.021 9.270 -3.374 1.00 83.69 79 GLU A CA 1
ATOM 578 C C . GLU A 1 79 ? -15.688 10.200 -2.347 1.00 83.69 79 GLU A C 1
ATOM 580 O O . GLU A 1 79 ? -16.906 10.330 -2.307 1.00 83.69 79 GLU A O 1
ATOM 585 N N . SER A 1 80 ? -14.883 10.948 -1.584 1.00 75.12 80 SER A N 1
ATOM 586 C CA . SER A 1 80 ? -15.393 11.909 -0.593 1.00 75.12 80 SER A CA 1
ATOM 587 C C . SER A 1 80 ? -16.110 13.119 -1.209 1.00 75.12 80 SER A C 1
ATOM 589 O O . SER A 1 80 ? -16.868 13.790 -0.515 1.00 75.12 80 SER A O 1
ATOM 591 N N . LYS A 1 81 ? -15.820 13.461 -2.471 1.00 71.56 81 LYS A N 1
ATOM 592 C CA . LYS A 1 81 ? -16.484 14.557 -3.195 1.00 71.56 81 LYS A CA 1
ATOM 593 C C . LYS A 1 81 ? -17.755 14.079 -3.887 1.00 71.56 81 LYS A C 1
ATOM 595 O O . LYS A 1 81 ? -18.732 14.812 -3.886 1.00 71.56 81 LYS A O 1
ATOM 600 N N . GLU A 1 82 ? -17.743 12.866 -4.430 1.00 61.72 82 GLU A N 1
ATOM 601 C CA . GLU A 1 82 ? -18.906 12.254 -5.081 1.00 61.72 82 GLU A CA 1
ATOM 602 C C . GLU A 1 82 ? -20.037 11.979 -4.071 1.00 61.72 82 GLU A C 1
ATOM 604 O O . GLU A 1 82 ? -21.192 12.240 -4.377 1.00 61.72 82 GLU A O 1
ATOM 609 N N . GLU A 1 83 ? -19.723 11.602 -2.825 1.00 56.25 83 GLU A N 1
ATOM 610 C CA . GLU A 1 83 ? -20.726 11.484 -1.746 1.00 56.25 83 GLU A CA 1
ATOM 611 C C . GLU A 1 83 ? -21.338 12.834 -1.296 1.00 56.25 83 GLU A C 1
ATOM 613 O O . GLU A 1 83 ? -22.306 12.845 -0.536 1.00 56.25 83 GLU A O 1
ATOM 618 N N . GLY A 1 84 ? -20.784 13.976 -1.728 1.00 50.06 84 GLY A N 1
ATOM 619 C CA . GLY A 1 84 ? -21.247 15.320 -1.361 1.00 50.06 84 GLY A CA 1
ATOM 620 C C . GLY A 1 84 ? -22.140 16.022 -2.392 1.00 50.06 84 GLY A C 1
ATOM 621 O O . GLY A 1 84 ? -22.689 17.071 -2.059 1.00 50.06 84 GLY A O 1
ATOM 622 N N . ASP A 1 85 ? -22.287 15.470 -3.602 1.00 46.62 85 ASP A N 1
ATOM 623 C CA . ASP A 1 85 ? -23.023 16.092 -4.721 1.00 46.62 85 ASP A CA 1
ATOM 624 C C . ASP A 1 85 ? -24.405 15.451 -4.994 1.00 46.62 85 ASP A C 1
ATOM 626 O O . ASP A 1 85 ? -25.174 15.983 -5.791 1.00 46.62 85 ASP A O 1
ATOM 630 N N . ASP A 1 86 ? -24.779 14.370 -4.299 1.00 48.28 86 ASP A N 1
ATOM 631 C CA . ASP A 1 86 ? -26.088 13.698 -4.463 1.00 48.28 86 ASP A CA 1
ATOM 632 C C . ASP A 1 86 ? -27.264 14.401 -3.735 1.00 48.28 86 ASP A C 1
ATOM 634 O O . ASP A 1 86 ? -28.380 13.881 -3.716 1.00 48.28 86 ASP A O 1
ATOM 638 N N . ASP A 1 87 ? -27.048 15.592 -3.158 1.00 48.25 87 ASP A N 1
ATOM 639 C CA . ASP A 1 87 ? -28.081 16.381 -2.453 1.00 48.25 87 ASP A CA 1
ATOM 640 C C . ASP A 1 87 ? -28.413 17.723 -3.152 1.00 48.25 87 ASP A C 1
ATOM 642 O O . ASP A 1 87 ? -28.952 18.641 -2.529 1.00 48.25 87 ASP A O 1
ATOM 646 N N . MET A 1 88 ? -28.111 17.870 -4.453 1.00 58.53 88 MET A N 1
ATOM 647 C CA . MET A 1 88 ? -28.571 19.019 -5.252 1.00 58.53 88 MET A CA 1
ATOM 648 C C . MET A 1 88 ? -29.346 18.627 -6.519 1.00 58.53 88 MET A C 1
ATOM 650 O O . MET A 1 88 ? -28.814 18.075 -7.477 1.00 58.53 88 MET A O 1
ATOM 654 N N . ASP A 1 89 ? -30.612 19.057 -6.499 1.00 51.16 89 ASP A N 1
ATOM 655 C CA . ASP A 1 89 ? -31.529 19.321 -7.611 1.00 51.16 89 ASP A CA 1
ATOM 656 C C . ASP A 1 89 ? -32.233 18.139 -8.299 1.00 51.16 89 ASP A C 1
ATOM 658 O O . ASP A 1 89 ? -32.007 17.817 -9.464 1.00 51.16 89 ASP A O 1
ATOM 662 N N . THR A 1 90 ? -33.283 17.635 -7.637 1.00 52.44 90 THR A N 1
ATOM 663 C CA . THR A 1 90 ? -34.525 17.275 -8.344 1.00 52.44 90 THR A CA 1
ATOM 664 C C . THR A 1 90 ? -35.526 18.428 -8.218 1.00 52.44 90 THR A C 1
ATOM 666 O O . THR A 1 90 ? -36.276 18.502 -7.240 1.00 52.44 90 THR A O 1
ATOM 669 N N . SER A 1 91 ? -35.493 19.351 -9.184 1.00 46.53 91 SER A N 1
ATOM 670 C CA . SER A 1 91 ? -36.611 20.271 -9.464 1.00 46.53 91 SER A CA 1
ATOM 671 C C . SER A 1 91 ? -37.765 19.553 -10.159 1.00 46.53 91 SER A C 1
ATOM 673 O O . SER A 1 91 ? -37.486 18.612 -10.936 1.00 46.53 91 SER A O 1
#

pLDDT: mean 87.4, std 13.47, range [46.53, 96.0]

Radius of gyration: 16.96 Å; chains: 1; bounding box: 48×29×41 Å

Foldseek 3Di:
DPPVVVVVVVVDCVPDPVNVVVVVVVLQCQQVQCLLVVCVVVVFDFPPSQPDVPDPGGDHHPVSVVRRVVRNVVVVVVVVVVVVPPPDDPD

Sequence (91 aa):
MDRSEKVEVLKRILRAPQLRAALGSLTEALKTGALPTVAQGLNIDVEHGGYMRGGAMPLGGGEAVKAFLEGVKKTVEKESKEEGDDDMDTS